Protein AF-A0A948CBE6-F1 (afdb_monomer_lite)

Secondary structure (DSSP, 8-state):
-HHHHHTBSEEEEEE---HHHHHTT----EEEEEES-TT-SSPBPPPS--TTTTSSS--TTTBEEE-SS-STTPPEEETTS--SEEEEEEEE---TTSPP--HHHHHHHHHHHHHHHHHHHTT--SS--EEEE---HHHHHTT--EEEEEEEPP-

Sequence (155 aa):
DVSVTMRSILTWVWFRPSQKAWDSGARWYRCDAVGGGEQSATLLTLPDTARGLLEGRPEDAWMACVKGPSVSGSATIPCTKAHDWRAVTTIKLGEPAEAYPGDAQVETTTRDFCSDSVGAWLNYPVDFDYGYTWFHEPEWDAGNRRSICWAKTRD

Radius of gyration: 17.78 Å; chains: 1; bounding box: 43×31×56 Å

Foldseek 3Di:
DVFLVVQWQKDKDKDDDDPVVVVVPDDDMDIDIWRHDPLDPDTDDDPPDPPCCSPDPHDQQTGWFFADPAPPPTGTHRSVDDGFKGFDGKDFQDDLPDDDPADVSQVVVFVVVLVVVLCVVVVNDPDFDKHKDTDGPVVVVVVDRMITIMGGDDD

pLDDT: mean 93.16, std 6.16, range [53.34, 98.5]

Structure (mmCIF, N/CA/C/O backbone):
data_AF-A0A948CBE6-F1
#
_entry.id   AF-A0A948CBE6-F1
#
loop_
_atom_site.group_PDB
_atom_site.id
_atom_site.type_symbol
_atom_site.label_atom_id
_atom_site.label_alt_id
_atom_site.label_comp_id
_atom_site.label_asym_id
_atom_site.label_entity_id
_atom_site.label_seq_id
_atom_site.pdbx_PDB_ins_code
_atom_site.Cartn_x
_atom_site.Cartn_y
_atom_site.Cartn_z
_atom_site.occupancy
_atom_site.B_iso_or_equiv
_atom_site.auth_seq_id
_atom_site.auth_comp_id
_atom_site.auth_asym_id
_atom_site.auth_atom_id
_atom_site.pdbx_PDB_model_num
ATOM 1 N N . ASP A 1 1 ? 4.938 -12.215 2.548 1.00 79.19 1 ASP A N 1
ATOM 2 C CA . ASP A 1 1 ? 3.479 -12.409 2.410 1.00 79.19 1 ASP A CA 1
ATOM 3 C C . ASP A 1 1 ? 2.893 -11.245 1.606 1.00 79.19 1 ASP A C 1
ATOM 5 O O . ASP A 1 1 ? 3.395 -10.134 1.747 1.00 79.19 1 ASP A O 1
ATOM 9 N N . VAL A 1 2 ? 1.881 -11.478 0.757 1.00 84.62 2 VAL A N 1
ATOM 10 C CA . VAL A 1 2 ? 1.347 -10.439 -0.154 1.00 84.62 2 VAL A CA 1
ATOM 11 C C . VAL A 1 2 ? 0.667 -9.301 0.614 1.00 84.62 2 VAL A C 1
ATOM 13 O O . VAL A 1 2 ? 0.725 -8.155 0.169 1.00 84.62 2 VAL A O 1
ATOM 16 N N . SER A 1 3 ? 0.092 -9.578 1.792 1.00 89.50 3 SER A N 1
ATOM 17 C CA . SER A 1 3 ? -0.456 -8.520 2.647 1.00 89.50 3 SER A CA 1
ATOM 18 C C . SER A 1 3 ? 0.624 -7.533 3.073 1.00 89.50 3 SER A C 1
ATOM 20 O O . SER A 1 3 ? 0.388 -6.330 3.092 1.00 89.50 3 SER A O 1
ATOM 22 N N . VAL A 1 4 ? 1.816 -8.024 3.424 1.00 93.06 4 VAL A N 1
ATOM 23 C CA . VAL A 1 4 ? 2.927 -7.159 3.844 1.00 93.06 4 VAL A CA 1
ATOM 24 C C . VAL A 1 4 ? 3.415 -6.305 2.678 1.00 93.06 4 VAL A C 1
ATOM 26 O O . VAL A 1 4 ? 3.580 -5.103 2.849 1.00 93.06 4 VAL A O 1
ATOM 29 N N . THR A 1 5 ? 3.576 -6.891 1.488 1.00 91.44 5 THR A N 1
ATOM 30 C CA . THR A 1 5 ? 4.000 -6.151 0.288 1.00 91.44 5 THR A CA 1
ATOM 31 C C . THR A 1 5 ? 3.056 -4.992 -0.030 1.00 91.44 5 THR A C 1
ATOM 33 O O . THR A 1 5 ? 3.521 -3.877 -0.243 1.00 91.44 5 THR A O 1
ATOM 36 N N . MET A 1 6 ? 1.740 -5.209 0.025 1.00 91.81 6 MET A N 1
ATOM 37 C CA . MET A 1 6 ? 0.752 -4.153 -0.245 1.00 91.81 6 MET A CA 1
ATOM 38 C C . MET A 1 6 ? 0.678 -3.067 0.830 1.00 91.81 6 MET A C 1
ATOM 40 O O . MET A 1 6 ? 0.145 -1.992 0.581 1.00 91.81 6 MET A O 1
ATOM 44 N N . ARG A 1 7 ? 1.200 -3.337 2.027 1.00 94.31 7 ARG A N 1
ATOM 45 C CA . ARG A 1 7 ? 1.292 -2.366 3.126 1.00 94.31 7 ARG A CA 1
ATOM 46 C C . ARG A 1 7 ? 2.680 -1.762 3.253 1.00 94.31 7 ARG A C 1
ATOM 48 O O . ARG A 1 7 ? 2.956 -1.083 4.239 1.00 94.31 7 ARG A O 1
ATOM 55 N N . SER A 1 8 ? 3.557 -2.030 2.294 1.00 94.56 8 SER A N 1
ATOM 56 C CA . SER A 1 8 ? 4.880 -1.433 2.228 1.00 94.56 8 SER A CA 1
ATOM 57 C C . SER A 1 8 ? 4.887 -0.273 1.239 1.00 94.56 8 SER A C 1
ATOM 59 O O . SER A 1 8 ? 4.073 -0.225 0.321 1.00 94.56 8 SER A O 1
ATOM 61 N N . ILE A 1 9 ? 5.827 0.650 1.408 1.00 93.25 9 ILE A N 1
ATOM 62 C CA . ILE A 1 9 ? 6.124 1.672 0.394 1.00 93.25 9 ILE A CA 1
ATOM 63 C C . ILE A 1 9 ? 7.084 1.153 -0.680 1.00 93.25 9 ILE A C 1
ATOM 65 O O . ILE A 1 9 ? 7.441 1.896 -1.590 1.00 93.25 9 ILE A O 1
ATOM 69 N N . LEU A 1 10 ? 7.560 -0.091 -0.558 1.00 92.06 10 LEU A N 1
ATOM 70 C CA . LEU A 1 10 ? 8.378 -0.697 -1.593 1.00 92.06 10 LEU A CA 1
ATOM 71 C C . LEU A 1 10 ? 7.509 -0.984 -2.812 1.00 92.06 10 LEU A C 1
ATOM 73 O O . LEU A 1 10 ? 6.485 -1.658 -2.725 1.00 92.06 10 LEU A O 1
ATOM 77 N N . THR A 1 11 ? 7.967 -0.523 -3.962 1.00 89.25 11 THR A N 1
ATOM 78 C CA . THR A 1 11 ? 7.389 -0.884 -5.251 1.00 89.25 11 THR A CA 1
ATOM 79 C C . THR A 1 11 ? 8.503 -1.279 -6.211 1.00 89.25 11 THR A C 1
ATOM 81 O O . THR A 1 11 ? 9.676 -1.397 -5.840 1.00 89.25 11 THR A O 1
ATOM 84 N N . TRP A 1 12 ? 8.129 -1.542 -7.450 1.00 89.19 12 TRP A N 1
ATOM 85 C CA . TRP A 1 12 ? 9.033 -1.914 -8.514 1.00 89.19 12 TRP A CA 1
ATOM 86 C C . TRP A 1 12 ? 8.799 -1.012 -9.716 1.00 89.19 12 TRP A C 1
ATOM 88 O O . TRP A 1 12 ? 7.695 -0.536 -9.977 1.00 89.19 12 TRP A O 1
ATOM 98 N N . VAL A 1 13 ? 9.866 -0.798 -10.465 1.00 90.25 13 VAL A N 1
ATOM 99 C CA . VAL A 1 13 ? 9.827 -0.151 -11.769 1.00 90.25 13 VAL A CA 1
ATOM 100 C C . VAL A 1 13 ? 10.511 -1.064 -12.765 1.00 90.25 13 VAL A C 1
ATOM 102 O O . VAL A 1 13 ? 11.368 -1.875 -12.406 1.00 90.25 13 VAL A O 1
ATOM 105 N N . TRP A 1 14 ? 10.140 -0.939 -14.030 1.00 92.44 14 TRP A N 1
ATOM 106 C CA . TRP A 1 14 ? 10.793 -1.678 -15.092 1.00 92.44 14 TRP A CA 1
ATOM 107 C C . TRP A 1 14 ? 11.242 -0.740 -16.196 1.00 92.44 14 TRP A C 1
ATOM 109 O O . TRP A 1 14 ? 10.592 0.248 -16.534 1.00 92.44 14 TRP A O 1
ATOM 119 N N . PHE A 1 15 ? 12.379 -1.087 -16.770 1.00 93.38 15 PHE A N 1
ATOM 120 C CA . PHE A 1 15 ? 12.997 -0.382 -17.867 1.00 93.38 15 PHE A CA 1
ATOM 121 C C . PHE A 1 15 ? 13.064 -1.318 -19.061 1.00 93.38 15 PHE A C 1
ATOM 123 O O . PHE A 1 15 ? 13.423 -2.494 -18.943 1.00 93.38 15 PHE A O 1
ATOM 130 N N . ARG A 1 16 ? 12.756 -0.758 -20.226 1.00 95.56 16 ARG A N 1
ATOM 131 C CA . ARG A 1 16 ? 13.040 -1.362 -21.525 1.00 95.56 16 ARG A CA 1
ATOM 132 C C . ARG A 1 16 ? 13.995 -0.477 -22.315 1.00 95.56 16 ARG A C 1
ATOM 134 O O . ARG A 1 16 ? 14.059 0.729 -22.055 1.00 95.56 16 ARG A O 1
ATOM 141 N N . PRO A 1 17 ? 14.683 -1.039 -23.318 1.00 96.94 17 PRO A N 1
ATOM 142 C CA . PRO A 1 17 ? 15.369 -0.255 -24.325 1.00 96.94 17 PRO A CA 1
ATOM 143 C C . PRO A 1 17 ? 14.450 0.817 -24.922 1.00 96.94 17 PRO A C 1
ATOM 145 O O . PRO A 1 17 ? 13.254 0.592 -25.126 1.00 96.94 17 PRO A O 1
ATOM 148 N N . SER A 1 18 ? 15.023 1.975 -25.253 1.00 95.75 18 SER A N 1
ATOM 149 C CA . SER A 1 18 ? 14.356 2.926 -26.145 1.00 95.75 18 SER A CA 1
ATOM 150 C C . SER A 1 18 ? 14.114 2.279 -27.510 1.00 95.75 18 SER A C 1
ATOM 152 O O . SER A 1 18 ? 14.810 1.328 -27.872 1.00 95.75 18 SER A O 1
ATOM 154 N N . GLN A 1 19 ? 13.184 2.824 -28.301 1.00 96.69 19 GLN A N 1
ATOM 155 C CA . GLN A 1 19 ? 12.904 2.301 -29.644 1.00 96.69 19 GLN A CA 1
ATOM 156 C C . GLN A 1 19 ? 14.189 2.178 -30.480 1.00 96.69 19 GLN A C 1
ATOM 158 O O . GLN A 1 19 ? 14.490 1.112 -30.996 1.00 96.69 19 GLN A O 1
ATOM 163 N N . LYS A 1 20 ? 15.032 3.220 -30.481 1.00 97.69 20 LYS A N 1
ATOM 164 C CA . LYS A 1 20 ? 16.328 3.209 -31.176 1.00 97.69 20 LYS A CA 1
ATOM 165 C C . LYS A 1 20 ? 17.257 2.083 -30.703 1.00 97.69 20 LYS A C 1
ATOM 167 O O . LYS A 1 20 ? 17.900 1.433 -31.522 1.00 97.69 20 LYS A O 1
ATOM 172 N N . ALA A 1 21 ? 17.364 1.869 -29.390 1.00 96.94 21 ALA A N 1
ATOM 173 C CA . ALA A 1 21 ? 18.213 0.814 -28.836 1.00 96.94 21 ALA A CA 1
ATOM 174 C C . ALA A 1 21 ? 17.670 -0.579 -29.180 1.00 96.94 21 ALA A C 1
ATOM 176 O O . ALA A 1 21 ? 18.442 -1.484 -29.495 1.00 96.94 21 ALA A O 1
ATOM 177 N N . TRP A 1 22 ? 16.346 -0.737 -29.174 1.00 96.94 22 TRP A N 1
ATOM 178 C CA . TRP A 1 22 ? 15.684 -1.947 -29.639 1.00 96.94 22 TRP A CA 1
ATOM 179 C C . TRP A 1 22 ? 15.965 -2.201 -31.126 1.00 96.94 22 TRP A C 1
ATOM 181 O O . TRP A 1 22 ? 16.360 -3.305 -31.500 1.00 96.94 22 TRP A O 1
ATOM 191 N N . ASP A 1 23 ? 15.862 -1.185 -31.977 1.00 97.44 23 ASP A N 1
ATOM 192 C CA . ASP A 1 23 ? 16.153 -1.312 -33.410 1.00 97.44 23 ASP A CA 1
ATOM 193 C C . ASP A 1 23 ? 17.632 -1.660 -33.657 1.00 97.44 23 ASP A C 1
ATOM 195 O O . ASP A 1 23 ? 17.958 -2.401 -34.579 1.00 97.44 23 ASP A O 1
ATOM 199 N N . SER A 1 24 ? 18.526 -1.218 -32.765 1.00 97.44 24 SER A N 1
ATOM 200 C CA . SER A 1 24 ? 19.954 -1.578 -32.753 1.00 97.44 24 SER A CA 1
ATOM 201 C C . SER A 1 24 ? 20.263 -2.924 -32.071 1.00 97.44 24 SER A C 1
ATOM 203 O O . SER A 1 24 ? 21.426 -3.239 -31.834 1.00 97.44 24 SER A O 1
ATOM 205 N N . GLY A 1 25 ? 19.243 -3.724 -31.743 1.00 97.88 25 GLY A N 1
ATOM 206 C CA . GLY A 1 25 ? 19.391 -5.106 -31.270 1.00 97.88 25 GLY A CA 1
ATOM 207 C C . GLY A 1 25 ? 19.346 -5.315 -29.753 1.00 97.88 25 GLY A C 1
ATOM 208 O O . GLY A 1 25 ? 19.459 -6.454 -29.305 1.00 97.88 25 GLY A O 1
ATOM 209 N N . ALA A 1 26 ? 19.133 -4.277 -28.938 1.00 97.69 26 ALA A N 1
ATOM 210 C CA . ALA A 1 26 ? 18.989 -4.456 -27.493 1.00 97.69 26 ALA A CA 1
ATOM 211 C C . ALA A 1 26 ? 17.719 -5.262 -27.159 1.00 97.69 26 ALA A C 1
ATOM 213 O O . ALA A 1 26 ? 16.612 -4.881 -27.542 1.00 97.69 26 ALA A O 1
ATOM 214 N N . ARG A 1 27 ? 17.867 -6.374 -26.433 1.00 96.56 27 ARG A N 1
ATOM 215 C CA . ARG A 1 27 ? 16.769 -7.268 -26.021 1.00 96.56 27 ARG A CA 1
ATOM 216 C C . ARG A 1 27 ? 16.902 -7.601 -24.540 1.00 96.56 27 ARG A C 1
ATOM 218 O O . ARG A 1 27 ? 17.327 -8.688 -24.169 1.00 96.56 27 ARG A O 1
ATOM 225 N N . TRP A 1 28 ? 16.588 -6.632 -23.694 1.00 95.56 28 TRP A N 1
ATOM 226 C CA . TRP A 1 28 ? 16.631 -6.795 -22.246 1.00 95.56 28 TRP A CA 1
ATOM 227 C C . TRP A 1 28 ? 15.439 -6.097 -21.600 1.00 95.56 28 TRP A C 1
ATOM 229 O O . TRP A 1 28 ? 14.858 -5.181 -22.176 1.00 95.56 28 TRP A O 1
ATOM 239 N N . TYR A 1 29 ? 15.107 -6.532 -20.391 1.00 94.88 29 TYR A N 1
ATOM 240 C CA . TYR A 1 29 ? 14.243 -5.821 -19.458 1.00 94.88 29 TYR A CA 1
ATOM 241 C C . TYR A 1 29 ? 14.978 -5.771 -18.122 1.00 94.88 29 TYR A C 1
ATOM 243 O O . TYR A 1 29 ? 15.614 -6.754 -17.737 1.00 94.88 29 TYR A O 1
ATOM 251 N N . ARG A 1 30 ? 14.933 -4.625 -17.444 1.00 94.81 30 ARG A N 1
ATOM 252 C CA . ARG A 1 30 ? 15.508 -4.463 -16.104 1.00 94.81 30 ARG A CA 1
ATOM 253 C C . ARG A 1 30 ? 14.392 -4.096 -15.148 1.00 94.81 30 ARG A C 1
ATOM 255 O O . ARG A 1 30 ? 13.700 -3.118 -15.401 1.00 94.81 30 ARG A O 1
ATOM 262 N N . CYS A 1 31 ? 14.236 -4.860 -14.079 1.00 92.75 31 CYS A N 1
ATOM 263 C CA . CYS A 1 31 ? 13.305 -4.545 -13.006 1.00 92.75 31 CYS A CA 1
ATOM 264 C C . CYS A 1 31 ? 14.109 -4.100 -11.789 1.00 92.75 31 CYS A C 1
ATOM 266 O O . CYS A 1 31 ? 14.983 -4.842 -11.342 1.00 92.75 31 CYS A O 1
ATOM 268 N N . ASP A 1 32 ? 13.793 -2.924 -11.259 1.00 90.19 32 ASP A N 1
ATOM 269 C CA . ASP A 1 32 ? 14.437 -2.372 -10.071 1.00 90.19 32 ASP A CA 1
ATOM 270 C C . ASP A 1 32 ? 13.396 -2.253 -8.951 1.00 90.19 32 ASP A C 1
ATOM 272 O O . ASP A 1 32 ? 12.246 -1.880 -9.194 1.00 90.19 32 ASP A O 1
ATOM 276 N N . ALA A 1 33 ? 13.799 -2.564 -7.719 1.00 90.50 33 ALA A N 1
ATOM 277 C CA . ALA A 1 33 ? 13.017 -2.244 -6.529 1.00 90.50 33 ALA A CA 1
ATOM 278 C C . ALA A 1 33 ? 13.286 -0.792 -6.119 1.00 90.50 33 ALA A C 1
ATOM 280 O O . ALA A 1 33 ? 14.418 -0.316 -6.224 1.00 90.50 33 ALA A O 1
ATOM 281 N N . VAL A 1 34 ? 12.264 -0.099 -5.623 1.00 90.94 34 VAL A N 1
ATOM 282 C CA . VAL A 1 34 ? 12.369 1.291 -5.159 1.00 90.94 34 VAL A CA 1
ATOM 283 C C . VAL A 1 34 ? 11.585 1.479 -3.861 1.00 90.94 34 VAL A C 1
ATOM 285 O O . VAL A 1 34 ? 10.544 0.856 -3.662 1.00 90.94 34 VAL A O 1
ATOM 288 N N . GLY A 1 35 ? 12.093 2.320 -2.957 1.00 90.81 35 GLY A N 1
ATOM 289 C CA . GLY A 1 35 ? 11.379 2.721 -1.743 1.00 90.81 35 GLY A CA 1
ATOM 290 C C . GLY A 1 35 ? 10.605 4.011 -1.968 1.00 90.81 35 GLY A C 1
ATOM 291 O O . GLY A 1 35 ? 11.208 5.074 -2.053 1.00 90.81 35 GLY A O 1
ATOM 292 N N . GLY A 1 36 ? 9.284 3.928 -2.052 1.00 85.94 36 GLY A N 1
ATOM 293 C CA . GLY A 1 36 ? 8.400 5.016 -2.470 1.00 85.94 36 GLY A CA 1
ATOM 294 C C . GLY A 1 36 ? 7.802 4.757 -3.854 1.00 85.94 36 GLY A C 1
ATOM 295 O O . GLY A 1 36 ? 8.372 4.018 -4.650 1.00 85.94 36 GLY A O 1
ATOM 296 N N . GLY A 1 37 ? 6.643 5.353 -4.132 1.00 76.06 37 GLY A N 1
ATOM 297 C CA . GLY A 1 37 ? 5.889 5.169 -5.375 1.00 76.06 37 GLY A CA 1
ATOM 298 C C . GLY A 1 37 ? 5.683 6.464 -6.153 1.00 76.06 37 GLY A C 1
ATOM 299 O O . GLY A 1 37 ? 6.269 7.495 -5.837 1.00 76.06 37 GLY A O 1
ATOM 300 N N . GLU A 1 38 ? 4.809 6.418 -7.158 1.00 72.12 38 GLU A N 1
ATOM 301 C CA . GLU A 1 38 ? 4.488 7.558 -8.033 1.00 72.12 38 GLU A CA 1
ATOM 302 C C . GLU A 1 38 ? 4.056 8.813 -7.258 1.00 72.12 38 GLU A C 1
ATOM 304 O O . GLU A 1 38 ? 4.384 9.932 -7.638 1.00 72.12 38 GLU A O 1
ATOM 309 N N . GLN A 1 39 ? 3.370 8.625 -6.130 1.00 71.81 39 GLN A N 1
ATOM 310 C CA . GLN A 1 39 ? 2.897 9.715 -5.277 1.00 71.81 39 GLN A CA 1
ATOM 311 C C . GLN A 1 39 ? 3.922 10.166 -4.223 1.00 71.81 39 GLN A C 1
ATOM 313 O O . GLN A 1 39 ? 3.675 11.122 -3.489 1.00 71.81 39 GLN A O 1
ATOM 318 N N . SER A 1 40 ? 5.066 9.489 -4.099 1.00 76.00 40 SER A N 1
ATOM 319 C CA . SER A 1 40 ? 6.082 9.846 -3.112 1.00 76.00 40 SER A CA 1
ATOM 320 C C . SER A 1 40 ? 6.872 11.072 -3.569 1.00 76.00 40 SER A C 1
ATOM 322 O O . SER A 1 40 ? 7.455 11.087 -4.648 1.00 76.00 40 SER A O 1
ATOM 324 N N . ALA A 1 41 ? 6.963 12.087 -2.705 1.00 77.06 41 ALA A N 1
ATOM 325 C CA . ALA A 1 41 ? 7.745 13.294 -2.988 1.00 77.06 41 ALA A CA 1
ATOM 326 C C . ALA A 1 41 ? 9.248 13.008 -3.182 1.00 77.06 41 ALA A C 1
ATOM 328 O O . ALA A 1 41 ? 9.941 13.734 -3.891 1.00 77.06 41 ALA A O 1
ATOM 329 N N . THR A 1 42 ? 9.755 11.955 -2.537 1.00 83.12 42 THR A N 1
ATOM 330 C CA . THR A 1 42 ? 11.152 11.518 -2.609 1.00 83.12 42 THR A CA 1
ATOM 331 C C . THR A 1 42 ? 11.230 10.002 -2.518 1.00 83.12 42 THR A C 1
ATOM 333 O O . THR A 1 42 ? 10.532 9.408 -1.693 1.00 83.12 42 THR A O 1
ATOM 336 N N . LEU A 1 43 ? 12.128 9.394 -3.294 1.00 87.81 43 LEU A N 1
ATOM 337 C CA . LEU A 1 43 ? 12.484 7.986 -3.129 1.00 87.81 43 LEU A CA 1
ATOM 338 C C . LEU A 1 43 ? 13.431 7.811 -1.937 1.00 87.81 43 LEU A C 1
ATOM 340 O O . LEU A 1 43 ? 14.298 8.649 -1.685 1.00 87.81 43 LEU A O 1
ATOM 344 N N . LEU A 1 44 ? 13.269 6.708 -1.215 1.00 88.94 44 LEU A N 1
ATOM 345 C CA . LEU A 1 44 ? 14.180 6.277 -0.167 1.00 88.94 44 LEU A CA 1
ATOM 346 C C . LEU A 1 44 ? 15.370 5.524 -0.753 1.00 88.94 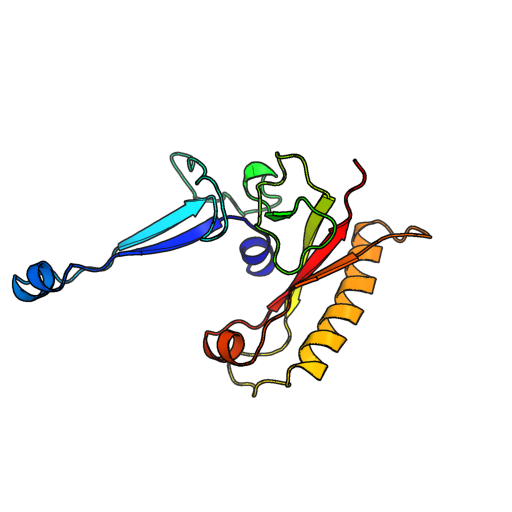44 LEU A C 1
ATOM 348 O O . LEU A 1 44 ? 15.234 4.720 -1.677 1.00 88.94 44 LEU A O 1
ATOM 352 N N . THR A 1 45 ? 16.528 5.726 -0.133 1.00 90.25 45 THR A N 1
ATOM 353 C CA . THR A 1 45 ? 17.709 4.901 -0.373 1.00 90.25 45 THR A CA 1
ATOM 354 C C . THR A 1 45 ? 17.459 3.496 0.160 1.00 90.25 45 THR A C 1
ATOM 356 O O . THR A 1 45 ? 17.221 3.319 1.354 1.00 90.25 45 THR A O 1
ATOM 359 N N . LEU A 1 46 ? 17.518 2.499 -0.722 1.00 91.31 46 LEU A N 1
ATOM 360 C CA . LEU A 1 46 ? 17.491 1.099 -0.315 1.00 91.31 46 LEU A CA 1
ATOM 361 C C . LEU A 1 46 ? 18.832 0.701 0.321 1.00 91.31 46 LEU A C 1
ATOM 363 O O . LEU A 1 46 ? 19.870 1.233 -0.077 1.00 91.31 46 LEU A O 1
ATOM 367 N N . PRO A 1 47 ? 18.833 -0.236 1.283 1.00 91.06 47 PRO A N 1
ATOM 368 C CA . PRO A 1 47 ? 20.069 -0.847 1.756 1.00 91.06 47 PRO A CA 1
ATOM 369 C C . PRO A 1 47 ? 20.767 -1.610 0.622 1.00 91.06 47 PRO A C 1
ATOM 371 O O . PRO A 1 47 ? 20.127 -2.013 -0.352 1.00 91.06 47 PRO A O 1
ATOM 374 N N . ASP A 1 48 ? 22.060 -1.894 0.799 1.00 91.12 48 ASP A N 1
ATOM 375 C CA . ASP A 1 48 ? 22.871 -2.645 -0.175 1.00 91.12 48 ASP A CA 1
ATOM 376 C C . ASP A 1 48 ? 22.251 -4.003 -0.553 1.00 91.12 48 ASP A C 1
ATOM 378 O O . ASP A 1 48 ? 22.435 -4.501 -1.664 1.00 91.12 48 ASP A O 1
ATOM 382 N N . THR A 1 49 ? 21.485 -4.605 0.363 1.00 89.69 49 THR A N 1
ATOM 383 C CA . THR A 1 49 ? 20.681 -5.801 0.109 1.00 89.69 49 THR A CA 1
ATOM 384 C C . THR A 1 49 ? 19.228 -5.595 0.524 1.00 89.69 49 THR A C 1
ATOM 386 O O . THR A 1 49 ? 18.926 -5.378 1.693 1.00 89.69 49 THR A O 1
ATOM 389 N N . ALA A 1 50 ? 18.305 -5.765 -0.426 1.00 88.88 50 ALA A N 1
ATOM 390 C CA . ALA A 1 50 ? 16.862 -5.777 -0.163 1.00 88.88 50 ALA A CA 1
ATOM 391 C C . ALA A 1 50 ? 16.337 -7.148 0.317 1.00 88.88 50 ALA A C 1
ATOM 393 O O . ALA A 1 50 ? 15.147 -7.303 0.602 1.00 88.88 50 ALA A O 1
ATOM 394 N N . ARG A 1 51 ? 17.197 -8.175 0.380 1.00 89.44 51 ARG A N 1
ATOM 395 C CA . ARG A 1 51 ? 16.805 -9.521 0.823 1.00 89.44 51 ARG A CA 1
ATOM 396 C C . ARG A 1 51 ? 16.291 -9.476 2.262 1.00 89.44 51 ARG A C 1
ATOM 398 O O . ARG A 1 51 ? 16.981 -8.974 3.139 1.00 89.44 51 ARG A O 1
ATOM 405 N N . GLY A 1 52 ? 15.110 -10.047 2.489 1.00 90.06 52 GLY A N 1
ATOM 406 C CA . GLY A 1 52 ? 14.512 -10.167 3.821 1.00 90.06 52 GLY A CA 1
ATOM 407 C C . GLY A 1 52 ? 13.891 -8.883 4.372 1.00 90.06 52 GLY A C 1
ATOM 408 O O . GLY A 1 52 ? 13.363 -8.892 5.476 1.00 90.06 52 GLY A O 1
ATOM 409 N N . LEU A 1 53 ? 13.889 -7.788 3.609 1.00 90.69 53 LEU A N 1
ATOM 410 C CA . LEU A 1 53 ? 13.469 -6.469 4.093 1.00 90.69 53 LEU A CA 1
ATOM 411 C C . LEU A 1 53 ? 11.992 -6.427 4.540 1.00 90.69 53 LEU A C 1
ATOM 413 O O . LEU A 1 53 ? 11.635 -5.674 5.442 1.00 90.69 53 LEU A O 1
ATOM 417 N N . LEU A 1 54 ? 11.145 -7.285 3.958 1.00 92.12 54 LEU A N 1
ATOM 418 C CA . LEU A 1 54 ? 9.736 -7.452 4.338 1.00 92.12 54 LEU A CA 1
ATOM 419 C C . LEU A 1 54 ? 9.441 -8.766 5.092 1.00 92.12 54 LEU A C 1
ATOM 421 O O . LEU A 1 54 ? 8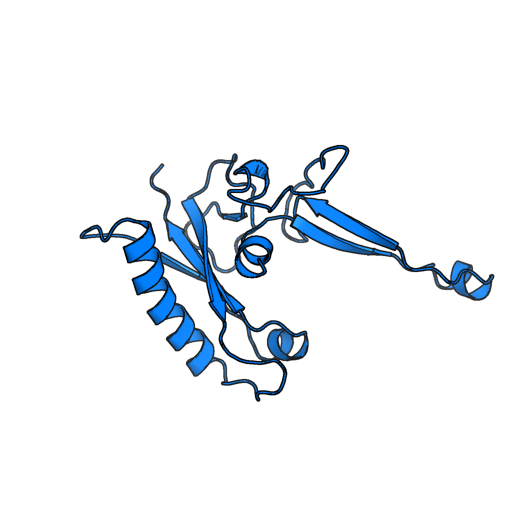.276 -9.146 5.232 1.00 92.12 54 LEU A O 1
ATOM 425 N N . GLU A 1 55 ? 10.465 -9.500 5.529 1.00 91.38 55 GLU A N 1
ATOM 426 C CA . GLU A 1 55 ? 10.284 -10.733 6.303 1.00 91.38 55 GLU A CA 1
ATOM 427 C C . GLU A 1 55 ? 10.026 -10.426 7.788 1.00 91.38 55 GLU A C 1
ATOM 429 O O . GLU A 1 55 ? 10.515 -9.446 8.344 1.00 91.38 55 GLU A O 1
ATOM 434 N N . GLY A 1 56 ? 9.236 -11.275 8.452 1.00 90.00 56 GLY A N 1
ATOM 435 C CA . GLY A 1 56 ? 8.892 -11.092 9.863 1.00 90.00 56 GLY A CA 1
ATOM 436 C C . GLY A 1 56 ? 8.089 -9.812 10.116 1.00 90.00 56 GLY A C 1
ATOM 437 O O . GLY A 1 56 ? 6.996 -9.644 9.572 1.00 90.00 56 GLY A O 1
ATOM 438 N N . ARG A 1 57 ? 8.614 -8.932 10.978 1.00 89.75 57 ARG A N 1
ATOM 439 C CA . ARG A 1 57 ? 8.063 -7.598 11.249 1.00 89.75 57 ARG A CA 1
ATOM 440 C C . ARG A 1 57 ? 8.958 -6.560 10.562 1.00 89.75 57 ARG A C 1
ATOM 442 O O . ARG A 1 57 ? 10.011 -6.252 11.119 1.00 89.75 57 ARG A O 1
ATOM 449 N N . PRO A 1 58 ? 8.554 -6.018 9.401 1.00 93.19 58 PRO A N 1
ATOM 450 C CA . PRO A 1 58 ? 9.359 -5.029 8.699 1.00 93.19 58 PRO A CA 1
ATOM 451 C C . PRO A 1 58 ? 9.529 -3.756 9.528 1.00 93.19 58 PRO A C 1
ATOM 453 O O . PRO A 1 58 ? 8.656 -3.396 10.325 1.00 93.19 58 PRO A O 1
ATOM 456 N N . GLU A 1 59 ? 10.640 -3.060 9.306 1.00 94.25 59 GLU A N 1
ATOM 457 C CA . GLU A 1 59 ? 10.881 -1.752 9.909 1.00 94.25 59 GLU A CA 1
ATOM 458 C C . GLU A 1 59 ? 9.874 -0.713 9.406 1.00 94.25 59 GLU A C 1
ATOM 460 O O . GLU A 1 59 ? 9.471 -0.714 8.241 1.00 94.25 59 GLU A O 1
ATOM 465 N N . ASP A 1 60 ? 9.527 0.246 10.264 1.00 94.94 60 ASP A N 1
ATOM 466 C CA . ASP A 1 60 ? 8.589 1.323 9.927 1.00 94.94 60 ASP A CA 1
ATOM 467 C C . ASP A 1 60 ? 9.071 2.210 8.772 1.00 94.94 60 ASP A C 1
ATOM 469 O O . ASP A 1 60 ? 8.260 2.866 8.120 1.00 94.94 60 ASP A O 1
ATOM 473 N N . ALA A 1 61 ? 10.371 2.196 8.466 1.00 93.31 61 ALA A N 1
ATOM 474 C CA . ALA A 1 61 ? 10.925 2.873 7.298 1.00 93.31 61 ALA A CA 1
ATOM 475 C C . ALA A 1 61 ? 10.363 2.328 5.974 1.00 93.31 61 ALA A C 1
ATOM 477 O O . ALA A 1 61 ? 10.375 3.041 4.977 1.00 93.31 61 ALA A O 1
ATOM 478 N N . TRP A 1 62 ? 9.850 1.096 5.967 1.00 94.44 62 TRP A N 1
ATOM 479 C CA . TRP A 1 62 ? 9.359 0.411 4.770 1.00 94.44 62 TRP A CA 1
ATOM 480 C C . TRP A 1 62 ? 7.846 0.243 4.743 1.00 94.44 62 TRP A C 1
ATOM 482 O O . TRP A 1 62 ? 7.303 -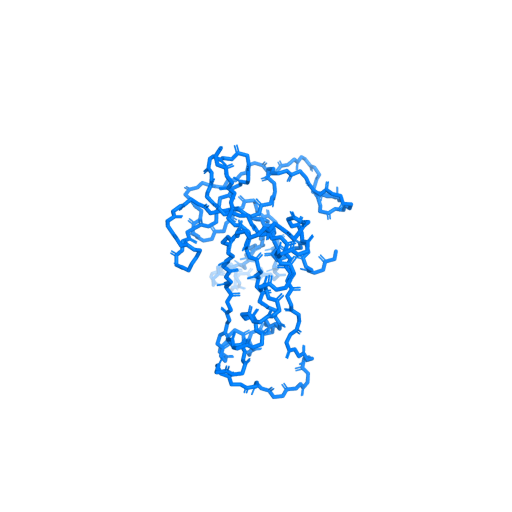0.188 3.728 1.00 94.44 62 TRP A O 1
ATOM 492 N N . MET A 1 63 ? 7.160 0.587 5.829 1.00 95.50 63 MET A N 1
ATOM 493 C CA . MET A 1 63 ? 5.712 0.455 5.939 1.00 95.50 63 MET A CA 1
ATOM 494 C C . MET A 1 63 ? 4.998 1.710 5.435 1.00 95.50 63 MET A C 1
ATOM 496 O O . MET A 1 63 ? 5.513 2.823 5.552 1.00 95.50 63 MET A O 1
ATOM 500 N N . ALA A 1 64 ? 3.806 1.512 4.873 1.00 94.88 64 ALA A N 1
ATOM 501 C CA . ALA A 1 64 ? 2.971 2.562 4.313 1.00 94.88 64 ALA A CA 1
ATOM 502 C C . ALA A 1 64 ? 2.116 3.232 5.392 1.00 94.88 64 ALA A C 1
ATOM 504 O O . ALA A 1 64 ? 1.275 2.607 6.048 1.00 94.88 64 ALA A O 1
ATOM 505 N N . CYS A 1 65 ? 2.322 4.534 5.524 1.00 95.62 65 CYS A N 1
ATOM 506 C CA . CYS A 1 65 ? 1.536 5.431 6.347 1.00 95.62 65 CYS A CA 1
ATOM 507 C C . CYS A 1 65 ? 1.055 6.622 5.510 1.00 95.62 65 CYS A C 1
ATOM 509 O O . CYS A 1 65 ? 1.532 6.849 4.397 1.00 95.62 65 CYS A O 1
ATOM 511 N N . VAL A 1 66 ? 0.095 7.381 6.031 1.00 94.75 66 VAL A N 1
ATOM 512 C CA . VAL A 1 66 ? -0.468 8.565 5.370 1.00 94.75 66 VAL A CA 1
ATOM 513 C C . VAL A 1 66 ? -0.559 9.713 6.369 1.00 94.75 66 VAL A C 1
ATOM 515 O O . VAL A 1 66 ? -0.976 9.516 7.510 1.00 94.75 66 VAL A O 1
ATOM 518 N N . LYS A 1 67 ? -0.203 10.924 5.927 1.00 94.00 67 LYS A N 1
ATOM 519 C CA . LYS A 1 67 ? -0.499 12.172 6.641 1.00 94.00 67 LYS A CA 1
ATOM 520 C C . LYS A 1 67 ? -1.696 12.856 5.983 1.00 94.00 67 LYS A C 1
ATOM 522 O O . LYS A 1 67 ? -1.697 13.046 4.769 1.00 94.00 67 LYS A O 1
ATOM 527 N N . GLY A 1 68 ? -2.682 13.243 6.780 1.00 92.38 68 GLY A N 1
ATOM 528 C CA . GLY A 1 68 ? -3.880 13.943 6.342 1.00 92.38 68 GLY A CA 1
ATOM 529 C C . GLY A 1 68 ? -5.167 13.424 6.993 1.00 92.38 68 GLY A C 1
ATOM 530 O O . GLY A 1 68 ? -5.177 12.407 7.687 1.00 92.38 68 GLY A O 1
ATOM 531 N N . PRO A 1 69 ? -6.297 14.104 6.738 1.00 91.62 69 PRO A N 1
ATOM 532 C CA . PRO A 1 69 ? -7.587 13.759 7.335 1.00 91.62 69 PRO A CA 1
ATOM 533 C C . PRO A 1 69 ? -8.199 12.463 6.781 1.00 91.62 69 PRO A C 1
ATOM 535 O O . PRO A 1 69 ? -9.139 11.943 7.373 1.00 91.62 69 PRO A O 1
ATOM 538 N N . SER A 1 70 ? -7.697 11.950 5.653 1.00 92.00 70 SER A N 1
ATOM 539 C CA . SER A 1 70 ? -8.198 10.749 4.982 1.00 92.00 70 SER A CA 1
ATOM 540 C C . SER A 1 70 ? -7.063 9.984 4.303 1.00 92.00 70 SER A C 1
ATOM 542 O O . SER A 1 70 ? -6.049 10.570 3.913 1.00 92.00 70 SER A O 1
ATOM 544 N N . VAL A 1 71 ? -7.258 8.677 4.133 1.00 93.19 71 VAL A N 1
ATOM 545 C CA . VAL A 1 71 ? -6.362 7.791 3.375 1.00 93.19 71 VAL A CA 1
ATOM 546 C C . VAL A 1 71 ? -6.625 7.841 1.871 1.00 93.19 71 VAL A C 1
ATOM 548 O O . VAL A 1 71 ? -5.701 7.675 1.078 1.00 93.19 71 VAL A O 1
ATOM 551 N N . SER A 1 72 ? -7.866 8.108 1.462 1.00 88.00 72 SER A N 1
ATOM 552 C CA . SER A 1 72 ? -8.253 8.140 0.051 1.00 88.00 72 SER A CA 1
ATOM 553 C C . SER A 1 72 ? -7.650 9.354 -0.652 1.00 88.00 72 SER A C 1
ATOM 555 O O . SER A 1 72 ? -7.850 10.487 -0.219 1.00 88.00 72 SER A O 1
ATOM 557 N N . GLY A 1 73 ? -6.928 9.115 -1.750 1.00 82.38 73 GLY A N 1
ATOM 558 C CA . GLY A 1 73 ? -6.280 10.166 -2.546 1.00 82.38 73 GLY A CA 1
ATOM 559 C C . GLY A 1 73 ? -5.013 10.762 -1.922 1.00 82.38 73 GLY A C 1
ATOM 560 O O . GLY A 1 73 ? -4.431 11.679 -2.500 1.00 82.38 73 GLY A O 1
ATOM 561 N N . SER A 1 74 ? -4.570 10.250 -0.774 1.00 86.56 74 SER A N 1
ATOM 562 C CA . SER A 1 74 ? -3.375 10.731 -0.085 1.00 86.56 74 SER A CA 1
ATOM 563 C C . SER A 1 74 ? -2.135 9.930 -0.475 1.00 86.56 74 SER A C 1
ATOM 565 O O . SER A 1 74 ? -2.181 8.708 -0.596 1.00 86.56 74 SER A O 1
ATOM 567 N N . ALA A 1 75 ? -1.002 10.619 -0.609 1.00 88.50 75 ALA A N 1
ATOM 568 C CA . ALA A 1 75 ? 0.276 9.982 -0.894 1.00 88.50 75 ALA A CA 1
ATOM 569 C C . ALA A 1 75 ? 0.762 9.126 0.284 1.00 88.50 75 ALA A C 1
ATOM 571 O O . ALA A 1 75 ? 0.751 9.563 1.440 1.00 88.50 75 ALA A O 1
ATOM 572 N N . THR A 1 76 ? 1.271 7.931 -0.016 1.00 90.94 76 THR A N 1
ATOM 573 C CA . THR A 1 76 ? 1.915 7.080 0.987 1.00 90.94 76 THR A CA 1
ATOM 574 C C . THR A 1 76 ? 3.303 7.602 1.350 1.00 90.94 76 THR A C 1
ATOM 576 O O . THR A 1 76 ? 4.132 7.880 0.475 1.00 90.94 76 THR A O 1
ATOM 579 N N . ILE A 1 77 ? 3.573 7.660 2.650 1.00 93.50 77 ILE A N 1
ATOM 580 C CA . ILE A 1 77 ? 4.847 8.036 3.262 1.00 93.50 77 ILE A CA 1
ATOM 581 C C . ILE A 1 77 ? 5.388 6.892 4.137 1.00 93.50 77 ILE A C 1
ATOM 583 O O . ILE A 1 77 ? 4.610 6.043 4.579 1.00 93.50 77 ILE A O 1
ATOM 587 N N . PRO A 1 78 ? 6.703 6.865 4.423 1.00 94.19 78 PRO A N 1
ATOM 588 C CA . PRO A 1 78 ? 7.268 5.940 5.401 1.00 94.19 78 PRO A CA 1
ATOM 589 C C . PRO A 1 78 ? 6.659 6.180 6.784 1.00 94.19 78 PRO A C 1
ATOM 591 O O . PRO A 1 78 ? 6.532 7.332 7.205 1.00 94.19 78 PRO A O 1
ATOM 594 N N . CYS A 1 79 ? 6.371 5.122 7.538 1.00 95.19 79 CYS A N 1
ATOM 595 C CA . CYS A 1 79 ? 5.833 5.244 8.898 1.00 95.19 79 CYS A CA 1
ATOM 596 C C . CYS A 1 79 ? 6.813 5.858 9.915 1.00 95.19 79 CYS A C 1
ATOM 598 O O . CYS A 1 79 ? 6.408 6.206 11.018 1.00 95.19 79 CYS A O 1
ATOM 600 N N . THR A 1 80 ? 8.087 6.053 9.557 1.00 93.94 80 THR A N 1
ATOM 601 C CA . THR A 1 80 ? 9.042 6.857 10.348 1.00 93.94 80 THR A CA 1
ATOM 602 C C . THR A 1 80 ? 8.798 8.365 10.256 1.00 93.94 80 THR A C 1
ATOM 604 O O . THR A 1 80 ? 9.377 9.132 11.026 1.00 93.94 80 THR A O 1
ATOM 607 N N . LYS A 1 81 ? 7.977 8.822 9.305 1.00 93.25 81 LYS A N 1
ATOM 608 C CA . LYS A 1 81 ? 7.525 10.214 9.205 1.00 93.25 81 LYS A CA 1
ATOM 609 C C . LYS A 1 81 ? 6.265 10.413 10.046 1.00 93.25 81 LYS A C 1
ATOM 611 O O . LYS A 1 81 ? 5.535 9.461 10.294 1.00 93.25 81 LYS A O 1
ATOM 616 N N . ALA A 1 82 ? 5.989 11.654 10.446 1.00 94.25 82 ALA A N 1
ATOM 617 C CA . ALA A 1 82 ? 4.725 11.993 11.096 1.00 94.25 82 ALA A CA 1
ATOM 618 C C . ALA A 1 82 ? 3.544 11.611 10.187 1.00 94.25 82 ALA A C 1
ATOM 620 O O . ALA A 1 82 ? 3.544 11.955 9.002 1.00 94.25 82 ALA A O 1
ATOM 621 N N . HIS A 1 83 ? 2.559 10.907 10.736 1.00 95.25 83 HIS A N 1
ATOM 622 C CA . HIS A 1 83 ? 1.433 10.342 9.998 1.00 95.25 83 HIS A CA 1
ATOM 623 C C . HIS A 1 83 ? 0.191 10.265 10.887 1.00 95.25 83 HIS A C 1
ATOM 625 O O . HIS A 1 83 ? 0.305 10.183 12.103 1.00 95.25 83 HIS A O 1
ATOM 631 N N . ASP A 1 84 ? -0.981 10.284 10.258 1.00 96.50 84 ASP A N 1
ATOM 632 C CA . ASP A 1 84 ? -2.279 10.151 10.931 1.00 96.50 84 ASP A CA 1
ATOM 633 C C . ASP A 1 84 ? -2.874 8.750 10.729 1.00 96.50 84 ASP A C 1
ATOM 635 O O . ASP A 1 84 ? -3.813 8.364 11.419 1.00 96.50 84 ASP A O 1
ATOM 639 N N . TRP A 1 85 ? -2.343 7.980 9.772 1.00 97.56 85 TRP A N 1
ATOM 640 C CA . TRP A 1 85 ? -2.850 6.661 9.408 1.00 97.56 85 TRP A CA 1
ATOM 641 C C . TRP A 1 85 ? -1.723 5.681 9.118 1.00 97.56 85 TRP A C 1
ATOM 643 O O . TRP A 1 85 ? -0.721 6.039 8.492 1.00 97.56 85 TRP A O 1
ATOM 653 N N . ARG A 1 86 ? -1.942 4.417 9.481 1.00 97.62 86 ARG A N 1
ATOM 654 C CA . ARG A 1 86 ? -1.044 3.294 9.203 1.00 97.62 86 ARG A CA 1
ATOM 655 C C . ARG A 1 86 ? -1.781 2.162 8.503 1.00 97.62 86 ARG A C 1
ATOM 657 O O . ARG A 1 86 ? -2.848 1.759 8.957 1.00 97.62 86 ARG A O 1
ATOM 664 N N . ALA A 1 87 ? -1.186 1.586 7.461 1.00 97.12 87 ALA A N 1
ATOM 665 C CA . ALA A 1 87 ? -1.701 0.371 6.838 1.00 97.12 87 ALA A CA 1
ATOM 666 C C . ALA A 1 87 ? -1.453 -0.852 7.747 1.00 97.12 87 ALA A C 1
ATOM 668 O O . ALA A 1 87 ? -0.308 -1.238 8.004 1.00 97.12 87 ALA A O 1
ATOM 669 N N . VAL A 1 88 ? -2.517 -1.494 8.237 1.00 96.44 88 VAL A N 1
ATOM 670 C CA . VAL A 1 88 ? -2.416 -2.536 9.284 1.00 96.44 88 VAL A CA 1
ATOM 671 C C . VAL A 1 88 ? -2.778 -3.938 8.817 1.00 96.44 88 VAL A C 1
ATOM 673 O O . VAL A 1 88 ? -2.244 -4.903 9.361 1.00 96.44 88 VAL A O 1
ATOM 676 N N . THR A 1 89 ? -3.608 -4.080 7.786 1.00 96.75 89 THR A N 1
ATOM 677 C CA . THR A 1 89 ? -3.899 -5.381 7.165 1.00 96.75 89 THR A CA 1
ATOM 678 C C . THR A 1 89 ? -4.441 -5.211 5.743 1.00 96.75 89 THR A C 1
ATOM 680 O O . THR A 1 89 ? -4.625 -4.089 5.272 1.00 96.75 89 THR A O 1
ATOM 683 N N . THR A 1 90 ? -4.671 -6.321 5.049 1.00 97.62 90 THR A N 1
ATOM 684 C CA . THR A 1 90 ? -5.327 -6.356 3.738 1.00 97.62 90 THR A CA 1
ATOM 685 C C . THR A 1 90 ? -6.368 -7.460 3.702 1.00 97.62 90 THR A C 1
ATOM 687 O O . THR A 1 90 ? -6.119 -8.539 4.243 1.00 97.62 90 THR A O 1
ATOM 690 N N . ILE A 1 91 ? -7.446 -7.252 2.959 1.00 97.56 91 ILE A N 1
ATOM 691 C CA . ILE A 1 91 ? -8.425 -8.294 2.637 1.00 97.56 91 ILE A CA 1
ATOM 692 C C . ILE A 1 91 ? -8.227 -8.775 1.206 1.00 97.56 91 ILE A C 1
ATOM 694 O O . ILE A 1 91 ? -8.001 -7.961 0.317 1.00 97.56 91 ILE A O 1
ATOM 698 N N . LYS A 1 92 ? -8.327 -10.089 0.980 1.00 96.94 92 LYS A N 1
ATOM 699 C CA . LYS A 1 92 ? -8.469 -10.682 -0.354 1.00 96.94 92 LYS A CA 1
ATOM 700 C C . LYS A 1 92 ? -9.955 -10.775 -0.700 1.00 96.94 92 LYS A C 1
ATOM 702 O O . LYS A 1 92 ? -10.712 -11.336 0.081 1.00 96.94 92 LYS A O 1
ATOM 707 N N . LEU A 1 93 ? -10.339 -10.238 -1.854 1.00 97.06 93 LEU A N 1
ATOM 708 C CA . LEU A 1 93 ? -11.734 -10.126 -2.300 1.00 97.06 93 LEU A CA 1
ATOM 709 C C . LEU A 1 93 ? -12.110 -11.111 -3.411 1.00 97.06 93 LEU A C 1
ATOM 711 O O . LEU A 1 93 ? -13.261 -11.145 -3.826 1.00 97.06 93 LEU A O 1
ATOM 715 N N . GLY A 1 94 ? -11.149 -11.902 -3.885 1.00 95.88 94 GLY A N 1
ATOM 716 C CA . GLY A 1 94 ? -11.412 -12.996 -4.807 1.00 95.88 94 GLY A CA 1
ATOM 717 C C . GLY A 1 94 ? -10.148 -13.628 -5.372 1.00 95.88 94 GLY A C 1
ATOM 718 O O . GLY A 1 94 ? -9.017 -13.239 -5.048 1.00 95.88 94 GLY A O 1
ATOM 719 N N . GLU A 1 95 ? -10.356 -14.629 -6.211 1.00 95.12 95 GLU A N 1
ATOM 720 C CA . GLU A 1 95 ? -9.334 -15.391 -6.913 1.00 95.12 95 GLU A CA 1
ATOM 721 C C . GLU A 1 95 ? -9.061 -14.835 -8.324 1.00 95.12 95 GLU A C 1
ATOM 723 O O . GLU A 1 95 ? -9.881 -14.116 -8.898 1.00 95.12 95 GLU A O 1
ATOM 728 N N . PRO A 1 96 ? -7.904 -15.157 -8.935 1.00 89.88 96 PRO A N 1
ATOM 729 C CA . PRO A 1 96 ? -7.572 -14.681 -10.278 1.00 89.88 96 PRO A CA 1
ATOM 730 C C . PRO A 1 96 ? -8.605 -15.035 -11.357 1.00 89.88 96 PRO A C 1
ATOM 732 O O . PRO A 1 96 ? -8.793 -14.246 -12.277 1.00 89.88 96 PRO A O 1
ATOM 735 N N . ALA A 1 97 ? -9.261 -16.195 -11.240 1.00 92.88 97 ALA A N 1
ATOM 736 C CA . ALA A 1 97 ? -10.222 -16.707 -12.221 1.00 92.88 97 ALA A CA 1
ATOM 737 C C . ALA A 1 97 ? -11.674 -16.253 -11.980 1.00 92.88 97 ALA A C 1
ATOM 739 O O . ALA A 1 97 ? -12.556 -16.598 -12.764 1.00 92.88 97 ALA A O 1
ATOM 740 N N . GLU A 1 98 ? -11.938 -15.526 -10.895 1.00 96.75 98 GLU A N 1
ATOM 741 C CA . GLU A 1 98 ? -13.278 -15.031 -10.588 1.00 96.75 98 GLU A CA 1
ATOM 742 C C . GLU A 1 98 ? -13.594 -13.761 -11.387 1.00 96.75 98 GLU A C 1
ATOM 744 O O . GLU A 1 98 ? -12.704 -12.995 -11.769 1.00 96.75 98 GLU A O 1
ATOM 749 N N . ALA A 1 99 ? -14.884 -13.544 -11.647 1.00 97.31 99 ALA A N 1
ATOM 750 C CA . ALA A 1 99 ? -15.362 -12.296 -12.227 1.00 97.31 99 ALA A CA 1
ATOM 751 C C . ALA A 1 99 ? -15.265 -11.160 -11.202 1.00 97.31 99 ALA A C 1
ATOM 753 O O . ALA A 1 99 ? -15.345 -11.401 -9.995 1.00 97.31 99 ALA A O 1
ATOM 754 N N . TYR A 1 100 ? -15.126 -9.925 -11.687 1.00 97.69 100 TYR A N 1
ATOM 755 C CA . TYR A 1 100 ? -15.131 -8.758 -10.815 1.00 97.69 100 TYR A CA 1
ATOM 756 C C . TYR A 1 100 ? -16.457 -8.691 -10.027 1.00 97.69 100 TYR A C 1
ATOM 758 O O . TYR A 1 100 ? -17.522 -8.700 -10.651 1.00 97.69 100 TYR A O 1
ATOM 766 N N . PRO A 1 101 ? -16.435 -8.618 -8.678 1.00 97.06 101 PRO A N 1
ATOM 767 C CA . PRO A 1 101 ? -17.659 -8.612 -7.869 1.00 97.06 101 PRO A CA 1
ATOM 768 C C . PRO A 1 101 ? -18.526 -7.355 -8.037 1.00 97.06 101 PRO A C 1
ATOM 770 O O . PRO A 1 101 ? -19.674 -7.338 -7.593 1.00 97.06 101 PRO A O 1
ATOM 773 N N . GLY A 1 102 ? -17.974 -6.304 -8.648 1.00 98.06 102 GLY A N 1
ATOM 774 C CA . GLY A 1 102 ? -18.577 -4.980 -8.732 1.00 98.06 102 GLY A CA 1
ATOM 775 C C . GLY A 1 102 ? -18.184 -4.079 -7.560 1.00 98.06 102 GLY A C 1
ATOM 776 O O . GLY A 1 102 ? -18.005 -4.535 -6.426 1.00 98.06 102 GLY A O 1
ATOM 777 N N . ASP A 1 103 ? -18.100 -2.781 -7.842 1.00 98.12 103 ASP A N 1
ATOM 778 C CA . ASP A 1 103 ? -17.661 -1.735 -6.914 1.00 98.12 103 ASP A CA 1
ATOM 779 C C . ASP A 1 103 ? -18.367 -1.802 -5.555 1.00 98.12 103 ASP A C 1
ATOM 781 O O . ASP A 1 103 ? -17.721 -1.854 -4.511 1.00 98.12 103 ASP A O 1
ATOM 785 N N . ALA A 1 104 ? -19.701 -1.879 -5.560 1.00 97.94 104 ALA A N 1
A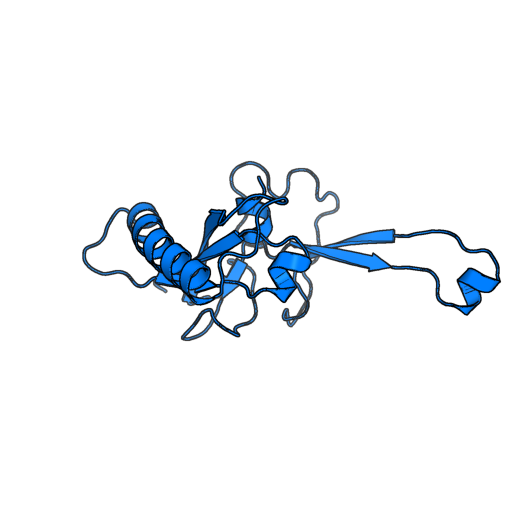TOM 786 C CA . ALA A 1 104 ? -20.497 -1.869 -4.333 1.00 97.94 104 ALA A CA 1
ATOM 787 C C . ALA A 1 104 ? -20.177 -3.054 -3.403 1.00 97.94 104 ALA A C 1
ATOM 789 O O . ALA A 1 104 ? -20.146 -2.899 -2.177 1.00 97.94 104 ALA A O 1
ATOM 790 N N . GLN A 1 105 ? -19.930 -4.236 -3.979 1.00 97.94 105 GLN A N 1
ATOM 791 C CA . GLN A 1 105 ? -19.576 -5.432 -3.218 1.00 97.94 105 GLN A CA 1
ATOM 792 C C . GLN A 1 105 ? -18.152 -5.316 -2.669 1.00 97.94 105 GLN A C 1
ATOM 794 O O . GLN A 1 105 ? -17.929 -5.587 -1.489 1.00 97.94 105 GLN A O 1
ATOM 799 N N . VAL A 1 106 ? -17.203 -4.874 -3.499 1.00 98.12 106 VAL A N 1
ATOM 800 C CA . VAL A 1 106 ? -15.806 -4.648 -3.103 1.00 98.12 106 VAL A CA 1
ATOM 801 C C . VAL A 1 106 ? -15.716 -3.642 -1.959 1.00 98.12 106 VAL A C 1
ATOM 803 O O . VAL A 1 106 ? -15.065 -3.925 -0.949 1.00 98.12 106 VAL A O 1
ATOM 806 N N . GLU A 1 107 ? -16.387 -2.499 -2.082 1.00 97.81 107 GLU A N 1
ATOM 807 C CA . GLU A 1 107 ? -16.380 -1.438 -1.078 1.00 97.81 107 GLU A CA 1
ATOM 808 C C . GLU A 1 107 ? -17.004 -1.916 0.239 1.00 97.81 107 GLU A C 1
ATOM 810 O O . GLU A 1 107 ? -16.379 -1.803 1.295 1.00 97.81 107 GLU A O 1
ATOM 815 N N . THR A 1 108 ? -18.196 -2.521 0.181 1.00 98.25 108 THR A N 1
ATOM 816 C CA . THR A 1 108 ? -18.914 -2.994 1.376 1.00 98.25 108 THR A CA 1
ATOM 817 C C . THR A 1 108 ? -18.126 -4.075 2.113 1.00 98.25 108 THR A C 1
ATOM 819 O O . THR A 1 108 ? -17.889 -3.951 3.314 1.00 98.25 108 THR A O 1
ATOM 822 N N . THR A 1 109 ? -17.648 -5.102 1.401 1.00 98.38 109 THR A N 1
ATOM 823 C CA . THR A 1 109 ? -16.845 -6.175 2.009 1.00 98.38 109 THR A CA 1
ATOM 824 C C . THR A 1 109 ? -15.537 -5.646 2.588 1.00 98.38 109 THR A C 1
ATOM 826 O O . THR A 1 109 ? -15.118 -6.086 3.658 1.00 98.38 109 THR A O 1
ATOM 829 N N . THR A 1 110 ? -14.903 -4.679 1.920 1.00 98.31 110 THR A N 1
ATOM 830 C CA . THR A 1 110 ? -13.694 -4.032 2.439 1.00 98.31 110 THR A CA 1
ATOM 831 C C . THR A 1 110 ? -13.984 -3.274 3.728 1.00 98.31 110 THR A C 1
ATOM 833 O O . THR A 1 110 ? -13.283 -3.480 4.717 1.00 98.31 110 THR A O 1
ATOM 836 N N . ARG A 1 111 ? -15.000 -2.405 3.729 1.00 98.00 111 ARG A N 1
ATOM 837 C CA . ARG A 1 111 ? -15.360 -1.579 4.885 1.00 98.00 111 ARG A CA 1
ATOM 838 C C . ARG A 1 111 ? -15.628 -2.442 6.112 1.00 98.00 111 ARG A C 1
ATOM 840 O O . ARG A 1 111 ? -15.032 -2.196 7.159 1.00 98.00 111 ARG A O 1
ATOM 847 N N . ASP A 1 112 ? -16.482 -3.450 5.962 1.00 98.31 112 ASP A N 1
ATOM 848 C CA . ASP A 1 112 ? -16.917 -4.293 7.074 1.00 98.31 112 ASP A CA 1
ATOM 849 C C . ASP A 1 112 ? -15.722 -5.079 7.648 1.00 98.31 112 ASP A C 1
ATOM 851 O O . ASP A 1 112 ? -15.464 -5.036 8.850 1.00 98.31 112 ASP A O 1
ATOM 855 N N . PHE A 1 113 ? -14.891 -5.681 6.786 1.00 98.50 113 PHE A N 1
ATOM 856 C CA . PHE A 1 113 ? -13.677 -6.373 7.229 1.00 98.50 113 PHE A CA 1
ATOM 857 C C . PHE A 1 113 ? -12.663 -5.442 7.903 1.00 98.50 113 PHE A C 1
ATOM 859 O O . PHE A 1 113 ? -12.021 -5.826 8.887 1.00 98.50 113 PHE A O 1
ATOM 866 N N . CYS A 1 114 ? -12.465 -4.236 7.363 1.00 98.19 114 CYS A N 1
ATOM 867 C CA . CYS A 1 114 ? -11.499 -3.292 7.910 1.00 98.19 114 CYS A CA 1
ATOM 868 C C . CYS A 1 114 ? -11.942 -2.743 9.267 1.00 98.19 114 CYS A C 1
ATOM 870 O O . CYS A 1 114 ? -11.081 -2.585 10.129 1.00 98.19 114 CYS A O 1
ATOM 872 N N . SER A 1 115 ? -13.243 -2.525 9.481 1.00 97.69 115 SER A N 1
ATOM 873 C CA . SER A 1 115 ? -13.793 -2.163 10.793 1.00 97.69 115 SER A CA 1
ATOM 874 C C . SER A 1 115 ? -13.377 -3.180 11.857 1.00 97.69 115 SER A C 1
ATOM 876 O O . SER A 1 115 ? -12.719 -2.831 12.841 1.00 97.69 115 SER A O 1
ATOM 878 N N . ASP A 1 116 ? -13.673 -4.457 11.612 1.00 97.69 116 ASP A N 1
ATOM 879 C CA . ASP A 1 116 ? -13.401 -5.536 12.564 1.00 97.69 116 ASP A CA 1
ATOM 880 C C . ASP A 1 116 ? -11.899 -5.761 12.756 1.00 97.69 116 ASP A C 1
ATOM 882 O O . ASP A 1 116 ? -11.404 -5.862 13.881 1.00 97.69 116 ASP A O 1
ATOM 886 N N . SER A 1 117 ? -11.143 -5.792 11.657 1.00 97.75 117 SER A N 1
ATOM 887 C CA . SER A 1 117 ? -9.708 -6.083 11.694 1.00 97.75 117 SER A CA 1
ATOM 888 C C . SER A 1 117 ? -8.891 -4.968 12.341 1.00 97.75 117 SER A C 1
ATOM 890 O O . SER A 1 117 ? -7.922 -5.250 13.048 1.00 97.75 117 SER A O 1
ATOM 892 N N . VAL A 1 118 ? -9.254 -3.703 12.107 1.00 97.69 118 VAL A N 1
ATOM 893 C CA . VAL A 1 118 ? -8.601 -2.560 12.760 1.00 97.69 118 VAL A CA 1
ATOM 894 C C . VAL A 1 118 ? -8.967 -2.525 14.240 1.00 97.69 118 VAL A C 1
ATOM 896 O O . VAL A 1 118 ? -8.072 -2.336 15.065 1.00 97.69 118 VAL A O 1
ATOM 899 N N . GLY A 1 119 ? -10.231 -2.791 14.585 1.00 96.88 119 GLY A N 1
ATOM 900 C CA . GLY A 1 119 ? -10.657 -2.956 15.973 1.00 96.88 119 GLY A CA 1
ATOM 901 C C . GLY A 1 119 ? -9.819 -4.015 16.690 1.00 96.88 119 GLY A C 1
ATOM 902 O O . GLY A 1 119 ? -9.216 -3.726 17.721 1.00 96.88 119 GLY A O 1
ATOM 903 N N . ALA A 1 120 ? -9.673 -5.202 16.097 1.00 96.50 120 ALA A N 1
ATOM 904 C CA . ALA A 1 120 ? -8.839 -6.275 16.636 1.00 96.50 120 ALA A CA 1
ATOM 905 C C . ALA A 1 120 ? -7.367 -5.857 16.792 1.00 96.50 120 ALA A C 1
ATOM 907 O O . ALA A 1 120 ? -6.755 -6.113 17.829 1.00 96.50 120 ALA A O 1
ATOM 908 N N . TRP A 1 121 ? -6.802 -5.181 15.786 1.00 95.06 121 TRP A N 1
ATOM 909 C CA . TRP A 1 121 ? -5.422 -4.689 15.814 1.00 95.06 121 TRP A CA 1
ATOM 910 C C . TRP A 1 121 ? -5.180 -3.671 16.940 1.00 95.06 121 TRP A C 1
ATOM 912 O O . TRP A 1 121 ? -4.118 -3.684 17.561 1.00 95.06 121 TRP A O 1
ATOM 922 N N . LEU A 1 122 ? -6.179 -2.836 17.242 1.00 95.25 122 LEU A N 1
ATOM 923 C CA . LEU A 1 122 ? -6.171 -1.874 18.350 1.00 95.25 122 LEU A CA 1
ATOM 924 C C . LEU A 1 122 ? -6.559 -2.486 19.706 1.00 95.25 122 LEU A C 1
ATOM 926 O O . LEU A 1 122 ? -6.625 -1.756 20.695 1.00 95.25 122 LEU A O 1
ATOM 930 N N . ASN A 1 123 ? -6.807 -3.798 19.773 1.00 95.44 123 ASN A N 1
ATOM 931 C CA . ASN A 1 123 ? -7.312 -4.496 20.957 1.00 95.44 123 ASN A CA 1
ATOM 932 C C . ASN A 1 123 ? -8.699 -3.995 21.420 1.00 95.44 123 ASN A C 1
ATOM 934 O O . ASN A 1 123 ? -8.938 -3.800 22.611 1.00 95.44 123 ASN A O 1
ATOM 938 N N . TYR A 1 124 ? -9.599 -3.788 20.454 1.00 93.12 124 TYR A N 1
ATOM 939 C CA . TYR A 1 124 ? -11.015 -3.427 20.602 1.00 93.12 124 TYR A CA 1
ATOM 940 C C . TYR A 1 124 ? -11.284 -2.289 21.605 1.00 93.12 124 TYR A C 1
ATOM 942 O O . TYR A 1 124 ? -11.990 -2.488 22.598 1.00 93.12 124 TYR A O 1
ATOM 950 N N . PRO A 1 125 ? -10.734 -1.081 21.380 1.00 94.38 125 PRO A N 1
ATOM 951 C CA . PRO A 1 125 ? -11.104 0.081 22.177 1.00 94.38 125 PRO A CA 1
ATOM 952 C C . PRO A 1 125 ? -12.576 0.446 21.936 1.00 94.38 125 PRO A C 1
ATOM 954 O O . PRO A 1 125 ? -13.144 0.112 20.899 1.00 94.38 125 PRO A O 1
ATOM 957 N N . VAL A 1 126 ? -13.173 1.178 22.883 1.00 91.69 126 VAL A N 1
ATOM 958 C CA . VAL A 1 126 ? -14.558 1.672 22.757 1.00 91.69 126 VAL A CA 1
ATOM 959 C C . VAL A 1 126 ? -14.712 2.556 21.519 1.00 91.69 126 VAL A C 1
ATOM 961 O O . VAL A 1 126 ? -15.656 2.375 20.759 1.00 91.69 126 VAL A O 1
ATOM 964 N N . ASP A 1 127 ? -13.744 3.449 21.297 1.00 92.88 127 ASP A N 1
ATOM 965 C CA . ASP A 1 127 ? -13.728 4.374 20.169 1.00 92.88 127 ASP A CA 1
ATOM 966 C C . ASP A 1 127 ? -12.416 4.250 19.389 1.00 92.88 127 ASP A C 1
ATOM 968 O O . ASP A 1 127 ? -11.315 4.356 19.953 1.00 92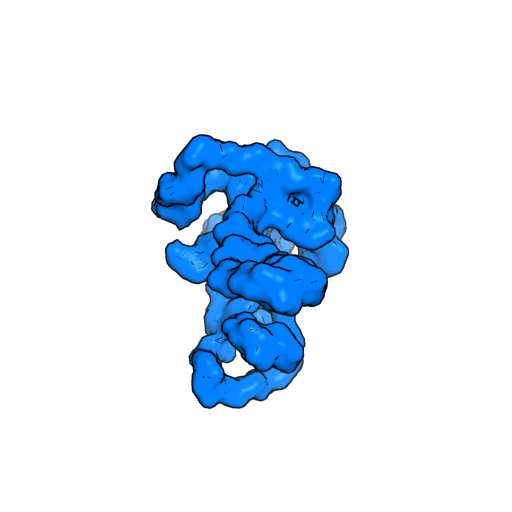.88 127 ASP A O 1
ATOM 972 N N . PHE A 1 128 ? -12.535 4.062 18.076 1.00 95.06 128 PHE A N 1
ATOM 973 C CA . PHE A 1 128 ? -11.429 4.117 17.129 1.00 95.06 128 PHE A CA 1
ATOM 974 C C . PHE A 1 128 ? -11.900 4.556 15.746 1.00 95.06 128 PHE A C 1
ATOM 976 O O . PHE A 1 128 ? -13.042 4.333 15.357 1.00 95.06 128 PHE A O 1
ATOM 983 N N . ASP A 1 129 ? -10.967 5.129 14.992 1.00 95.75 129 ASP A N 1
ATOM 984 C CA . ASP A 1 129 ? -11.164 5.473 13.592 1.00 95.75 129 ASP A CA 1
ATOM 985 C C . ASP A 1 129 ? -10.411 4.469 12.710 1.00 95.75 129 ASP A C 1
ATOM 987 O O . ASP A 1 129 ? -9.244 4.137 12.962 1.00 95.75 129 ASP A O 1
ATOM 991 N N . TYR A 1 130 ? -11.064 4.026 11.639 1.00 97.00 130 TYR A N 1
ATOM 992 C CA . TYR A 1 130 ? -10.463 3.197 10.602 1.00 97.00 130 TYR A CA 1
ATOM 993 C C . TYR A 1 130 ? -10.733 3.783 9.215 1.00 97.00 130 TYR A C 1
ATOM 995 O O . TYR A 1 130 ? -11.683 4.535 9.004 1.00 97.00 130 TYR A O 1
ATOM 1003 N N . GLY A 1 131 ? -9.871 3.436 8.268 1.00 97.06 131 GLY A N 1
ATOM 1004 C CA . GLY A 1 131 ? -10.009 3.777 6.859 1.00 97.06 131 GLY A CA 1
ATOM 1005 C C . GLY A 1 131 ? -9.737 2.563 5.982 1.00 97.06 131 GLY A C 1
ATOM 1006 O O . GLY A 1 131 ? -9.235 1.535 6.443 1.00 97.06 131 GLY A O 1
ATOM 1007 N N . TYR A 1 132 ? -10.052 2.680 4.699 1.00 97.19 132 TYR A N 1
ATOM 1008 C CA . TYR A 1 132 ? -9.781 1.642 3.715 1.00 97.19 132 TYR A CA 1
ATOM 1009 C C . TYR A 1 132 ? -9.486 2.251 2.348 1.00 97.19 132 TYR A C 1
ATOM 1011 O O . TYR A 1 132 ? -10.061 3.269 1.970 1.00 97.19 132 TYR A O 1
ATOM 1019 N N . THR A 1 133 ? -8.589 1.609 1.606 1.00 95.75 133 THR A N 1
ATOM 1020 C CA . THR A 1 133 ? -8.415 1.850 0.173 1.00 95.75 133 THR A CA 1
ATOM 1021 C C . THR A 1 133 ? -8.796 0.583 -0.577 1.00 95.75 133 THR A C 1
ATOM 1023 O O . THR A 1 133 ? -8.392 -0.521 -0.204 1.00 95.75 133 THR A O 1
ATOM 1026 N N . TRP A 1 134 ? -9.608 0.750 -1.612 1.00 95.38 134 TRP A N 1
ATOM 1027 C CA . TRP A 1 134 ? -10.149 -0.318 -2.445 1.00 95.38 134 TRP A CA 1
ATOM 1028 C C . TRP A 1 134 ? -9.917 0.017 -3.921 1.00 95.38 134 TRP A C 1
ATOM 1030 O O . TRP A 1 134 ? -9.257 1.010 -4.229 1.00 95.38 134 TRP A O 1
ATOM 1040 N N . PHE A 1 135 ? -10.369 -0.850 -4.819 1.00 94.62 135 PHE A N 1
ATOM 1041 C CA . PHE A 1 135 ? -10.007 -0.799 -6.230 1.00 94.62 135 PHE A CA 1
ATOM 1042 C C . PHE A 1 135 ? -11.213 -1.086 -7.137 1.00 94.62 135 PHE A C 1
ATOM 1044 O O . PHE A 1 135 ? -12.144 -1.794 -6.738 1.00 94.62 135 PHE A O 1
ATOM 1051 N N . HIS A 1 136 ? -11.176 -0.571 -8.361 1.00 96.50 136 HIS A N 1
ATOM 1052 C CA . HIS A 1 136 ? -12.243 -0.725 -9.344 1.00 96.50 136 HIS A CA 1
ATOM 1053 C C . HIS A 1 136 ? -11.910 -1.846 -10.341 1.00 96.50 136 HIS A C 1
ATOM 1055 O O . HIS A 1 136 ? -10.876 -2.517 -10.255 1.00 96.50 136 HIS A O 1
ATOM 1061 N N . GLU A 1 137 ? -12.806 -2.075 -11.297 1.00 97.00 137 GLU A N 1
ATOM 1062 C CA . GLU A 1 137 ? -12.632 -3.086 -12.344 1.00 97.00 137 GLU A CA 1
ATOM 1063 C C . GLU A 1 137 ? -11.273 -3.008 -13.081 1.00 97.00 137 GLU A C 1
ATOM 1065 O O . GLU A 1 137 ? -10.640 -4.053 -13.236 1.00 97.00 137 GLU A O 1
ATOM 1070 N N . PRO A 1 138 ? -10.723 -1.828 -13.447 1.00 97.06 138 PRO A N 1
ATOM 1071 C CA . PRO A 1 138 ? -9.431 -1.768 -14.137 1.00 97.06 138 PRO A CA 1
ATOM 1072 C C . PRO A 1 138 ? -8.270 -2.345 -13.320 1.00 97.06 138 PRO A C 1
ATOM 1074 O O . PRO A 1 138 ? -7.395 -3.027 -13.858 1.00 97.06 138 PRO A O 1
ATOM 1077 N N . GLU A 1 139 ? -8.242 -2.102 -12.009 1.00 94.88 139 GLU A N 1
ATOM 1078 C CA . GLU A 1 139 ? -7.235 -2.697 -11.138 1.00 94.88 139 GLU A CA 1
ATOM 1079 C C . GLU A 1 139 ? -7.460 -4.203 -10.959 1.00 94.88 139 GLU A C 1
ATOM 1081 O O . GLU A 1 139 ? -6.483 -4.947 -10.831 1.00 94.88 139 GLU A O 1
ATOM 1086 N N . TRP A 1 140 ? -8.713 -4.674 -10.973 1.00 96.69 140 TRP A N 1
ATOM 1087 C CA . TRP A 1 140 ? -9.013 -6.107 -11.011 1.00 96.69 140 TRP A CA 1
ATOM 1088 C C . TRP A 1 140 ? -8.470 -6.748 -12.290 1.00 96.69 140 TRP A C 1
ATOM 1090 O O . TRP A 1 140 ? -7.799 -7.780 -12.231 1.00 96.69 140 TRP A O 1
ATOM 1100 N N . ASP A 1 141 ? -8.653 -6.121 -13.441 1.00 95.75 141 ASP A N 1
ATOM 1101 C CA . ASP A 1 141 ? -8.108 -6.620 -14.705 1.00 95.75 141 ASP A CA 1
ATOM 1102 C C . ASP A 1 141 ? -6.573 -6.611 -14.711 1.00 95.75 141 ASP A C 1
ATOM 1104 O O . ASP A 1 141 ? -5.938 -7.525 -15.242 1.00 95.75 141 ASP A O 1
ATOM 1108 N N . ALA A 1 142 ? -5.961 -5.644 -14.020 1.00 93.88 142 ALA A N 1
ATOM 1109 C CA . ALA A 1 142 ? -4.519 -5.601 -13.774 1.00 93.88 142 ALA A CA 1
ATOM 1110 C C . ALA A 1 142 ? -4.027 -6.642 -12.741 1.00 93.88 142 ALA A C 1
ATOM 1112 O O . ALA A 1 142 ? -2.826 -6.736 -12.476 1.00 93.88 142 ALA A O 1
ATOM 1113 N N . GLY A 1 143 ? -4.929 -7.438 -12.159 1.00 94.25 143 GLY A N 1
ATOM 1114 C CA . GLY A 1 143 ? -4.611 -8.525 -11.233 1.00 94.25 143 GLY A CA 1
ATOM 1115 C C . GLY A 1 143 ? -4.678 -8.155 -9.749 1.00 94.25 143 GLY A C 1
ATOM 1116 O O . GLY A 1 143 ? -4.355 -8.997 -8.905 1.00 94.25 143 GLY A O 1
ATOM 1117 N N . ASN A 1 144 ? -5.110 -6.941 -9.389 1.00 94.44 144 ASN A N 1
ATOM 1118 C CA . ASN A 1 144 ? -5.357 -6.602 -7.992 1.00 94.44 144 ASN A CA 1
ATOM 1119 C C . ASN A 1 144 ? -6.560 -7.398 -7.464 1.00 94.44 144 ASN A C 1
ATOM 1121 O O . ASN A 1 144 ? -7.616 -7.478 -8.086 1.00 94.44 144 ASN A O 1
ATOM 1125 N N . ARG A 1 145 ? -6.393 -8.021 -6.301 1.00 96.12 145 ARG A N 1
ATOM 1126 C CA . ARG A 1 145 ? -7.436 -8.806 -5.622 1.00 96.12 145 ARG A CA 1
ATOM 1127 C C . ARG A 1 145 ? -7.603 -8.392 -4.168 1.00 96.12 145 ARG A C 1
ATOM 1129 O O . ARG A 1 145 ? -8.199 -9.137 -3.390 1.00 96.12 145 ARG A O 1
ATOM 1136 N N . ARG A 1 146 ? -6.997 -7.277 -3.757 1.00 96.44 146 ARG A N 1
ATOM 1137 C CA . ARG A 1 146 ? -6.885 -6.916 -2.349 1.00 96.44 146 ARG A CA 1
ATOM 1138 C C . ARG A 1 146 ? -7.105 -5.433 -2.090 1.00 96.44 146 ARG A C 1
ATOM 1140 O O . ARG A 1 146 ? -6.587 -4.578 -2.801 1.00 96.44 146 ARG A O 1
ATOM 1147 N N . SER A 1 147 ? -7.808 -5.167 -1.001 1.00 97.25 147 SER A N 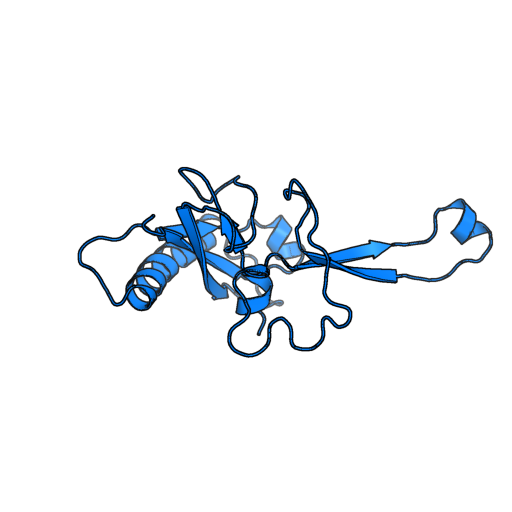1
ATOM 1148 C CA . SER A 1 147 ? -7.959 -3.835 -0.416 1.00 97.25 147 SER A CA 1
ATOM 1149 C C . SER A 1 147 ? -7.085 -3.709 0.830 1.00 97.25 147 SER A C 1
ATOM 1151 O O . SER A 1 147 ? -6.702 -4.719 1.433 1.00 97.25 147 SER A O 1
ATOM 1153 N N . ILE A 1 148 ? -6.768 -2.479 1.230 1.00 97.44 148 ILE A N 1
ATOM 1154 C CA . ILE A 1 148 ? -5.897 -2.184 2.375 1.00 97.44 148 ILE A CA 1
ATOM 1155 C C . ILE A 1 148 ? -6.725 -1.541 3.487 1.00 97.44 148 ILE A C 1
ATOM 1157 O O . ILE A 1 148 ? -7.486 -0.609 3.236 1.00 97.44 148 ILE A O 1
ATOM 1161 N N . CYS A 1 149 ? -6.536 -2.015 4.717 1.00 98.19 149 CYS A N 1
ATOM 1162 C CA . CYS A 1 149 ? -7.139 -1.448 5.917 1.00 98.19 149 CYS A CA 1
ATOM 1163 C C . CYS A 1 149 ? -6.149 -0.546 6.649 1.00 98.19 149 CYS A C 1
ATOM 1165 O O . CYS A 1 149 ? -4.985 -0.915 6.856 1.00 98.19 149 CYS A O 1
ATOM 1167 N N . TRP A 1 150 ? -6.643 0.600 7.102 1.00 98.25 150 TRP A N 1
ATOM 1168 C CA . TRP A 1 150 ? -5.858 1.641 7.745 1.00 98.25 150 TRP A CA 1
ATOM 1169 C C . TRP A 1 150 ? -6.377 1.904 9.153 1.00 98.25 150 TRP A C 1
ATOM 1171 O O . TRP A 1 150 ? -7.576 2.087 9.351 1.00 98.25 150 TRP A O 1
ATOM 1181 N N . ALA A 1 151 ? -5.471 1.952 10.123 1.00 97.81 151 ALA A N 1
ATOM 1182 C CA . ALA A 1 151 ? -5.773 2.396 11.475 1.00 97.81 151 ALA A CA 1
ATOM 1183 C C . ALA A 1 151 ? -5.351 3.854 11.626 1.00 97.81 151 ALA A C 1
ATOM 1185 O O . ALA A 1 151 ? -4.239 4.208 11.217 1.00 97.81 151 ALA A O 1
ATOM 1186 N N . LYS A 1 152 ? -6.205 4.684 12.228 1.00 96.44 152 LYS A N 1
ATOM 1187 C CA . LYS A 1 152 ? -5.792 6.031 12.611 1.00 96.44 152 LYS A CA 1
ATOM 1188 C C . LYS A 1 152 ? -4.801 5.942 13.765 1.00 96.44 152 LYS A C 1
ATOM 1190 O O . LYS A 1 152 ? -5.066 5.283 14.774 1.00 96.44 152 LYS A O 1
ATOM 1195 N N . THR A 1 153 ? -3.650 6.572 13.610 1.00 89.56 153 THR A N 1
ATOM 1196 C CA . THR A 1 153 ? -2.630 6.639 14.650 1.00 89.56 153 THR A CA 1
ATOM 1197 C C . THR A 1 153 ? -2.922 7.835 15.541 1.00 89.56 153 THR A C 1
ATOM 1199 O O . THR A 1 153 ? -3.282 8.909 15.065 1.00 89.56 153 THR A O 1
ATOM 1202 N N . ARG A 1 154 ? -2.837 7.637 16.857 1.00 71.81 154 ARG A N 1
ATOM 1203 C CA . ARG A 1 154 ? -2.821 8.760 17.796 1.00 71.81 154 ARG A CA 1
ATOM 1204 C C . ARG A 1 154 ? -1.412 9.348 17.736 1.00 71.81 154 ARG A C 1
ATOM 1206 O O . ARG A 1 154 ? -0.463 8.572 17.832 1.00 71.81 154 ARG A O 1
ATOM 1213 N N . ASP A 1 155 ? -1.314 10.657 17.506 1.00 53.34 155 ASP A N 1
ATOM 1214 C CA . ASP A 1 155 ? -0.059 11.404 17.676 1.00 53.34 155 ASP A CA 1
ATOM 1215 C C . ASP A 1 155 ? 0.516 11.184 19.089 1.00 53.34 155 ASP A C 1
ATOM 1217 O O . ASP A 1 155 ? -0.286 11.112 20.056 1.00 53.34 155 ASP A O 1
#